Protein AF-A0A521KU74-F1 (afdb_monomer_lite)

Secondary structure (DSSP, 8-state):
---PPPSEEEETTEEEESS----EE-SSS-SS-HHHHHHHHHHTT-SEEEEEHHHHHHS-HHHHHHHHHHHHHHHHTTPEEEEE-SHHHHHHTT-TT--HHHHHHHHHHS--SEEE----SS--SSHHHHHHHHHHHHHHHHTTSTTPEEEPP----GGG-

Radius of gyration: 16.25 Å; chains: 1; bounding box: 40×48×36 Å

Structure (mmCIF, N/CA/C/O backbone):
data_AF-A0A521KU74-F1
#
_entry.id   AF-A0A521KU74-F1
#
loop_
_atom_site.group_PDB
_atom_site.id
_atom_site.type_symbol
_atom_site.label_atom_id
_atom_site.label_alt_id
_atom_site.label_comp_id
_atom_site.label_asym_id
_atom_site.label_entity_id
_atom_site.label_seq_id
_atom_site.pdbx_PDB_ins_code
_atom_site.Cartn_x
_atom_site.Cartn_y
_atom_site.Cartn_z
_atom_site.occupancy
_atom_site.B_iso_or_equiv
_atom_site.auth_seq_id
_atom_site.auth_comp_id
_atom_site.auth_asym_id
_atom_site.auth_atom_id
_atom_site.pdbx_PDB_model_num
ATOM 1 N N . MET A 1 1 ? 13.118 -32.111 4.813 1.00 50.56 1 MET A N 1
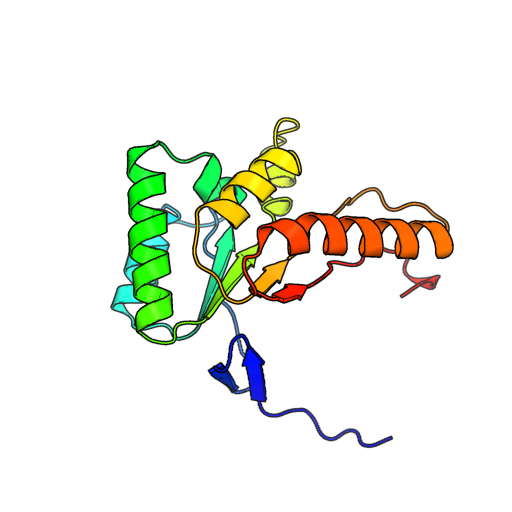ATOM 2 C CA . MET A 1 1 ? 12.696 -30.706 4.970 1.00 50.56 1 MET A CA 1
ATOM 3 C C . MET A 1 1 ? 11.408 -30.736 5.757 1.00 50.56 1 MET A C 1
ATOM 5 O O . MET A 1 1 ? 10.541 -31.522 5.399 1.00 50.56 1 MET A O 1
ATOM 9 N N . ASP A 1 2 ? 11.332 -29.991 6.853 1.00 59.28 2 ASP A N 1
ATOM 10 C CA . ASP A 1 2 ? 10.093 -29.869 7.615 1.00 59.28 2 ASP A CA 1
ATOM 11 C C . ASP A 1 2 ? 9.056 -29.154 6.737 1.00 59.28 2 ASP A C 1
ATOM 13 O O . ASP A 1 2 ? 9.281 -28.033 6.284 1.00 59.28 2 ASP A O 1
ATOM 17 N N . THR A 1 3 ? 7.973 -29.854 6.409 1.00 71.62 3 THR A N 1
ATOM 18 C CA . THR A 1 3 ? 6.856 -29.338 5.608 1.00 71.62 3 THR A CA 1
ATOM 19 C C . THR A 1 3 ? 5.737 -28.796 6.496 1.00 71.62 3 THR A C 1
ATOM 21 O O . THR A 1 3 ? 4.620 -28.592 6.015 1.00 71.62 3 THR A O 1
ATOM 24 N N . SER A 1 4 ? 5.987 -28.611 7.798 1.00 81.06 4 SER A N 1
ATOM 25 C CA . SER A 1 4 ? 5.010 -28.028 8.708 1.00 81.06 4 SER A CA 1
ATOM 26 C C . SER A 1 4 ? 4.681 -26.598 8.269 1.00 81.06 4 SER A C 1
ATOM 28 O O . SER A 1 4 ? 5.533 -25.723 8.110 1.00 81.06 4 SER A O 1
ATOM 30 N N . ARG A 1 5 ? 3.400 -26.366 7.974 1.00 81.81 5 ARG A N 1
ATOM 31 C CA . ARG A 1 5 ? 2.921 -25.060 7.526 1.00 81.81 5 ARG A CA 1
ATOM 32 C C . ARG A 1 5 ? 2.898 -24.114 8.720 1.00 81.81 5 ARG A C 1
ATOM 34 O O . ARG A 1 5 ? 2.285 -24.428 9.739 1.00 81.81 5 ARG A O 1
ATOM 41 N N . ALA A 1 6 ? 3.493 -22.933 8.567 1.00 84.81 6 ALA A N 1
ATOM 42 C CA . ALA A 1 6 ? 3.344 -21.869 9.550 1.00 84.81 6 ALA A CA 1
ATOM 43 C C . ALA A 1 6 ? 1.853 -21.572 9.782 1.00 84.81 6 ALA A C 1
ATOM 45 O O . ALA A 1 6 ? 1.092 -21.362 8.835 1.00 84.81 6 ALA A O 1
ATOM 46 N N . ILE A 1 7 ? 1.447 -21.560 11.049 1.00 92.31 7 ILE A N 1
ATOM 47 C CA . ILE A 1 7 ? 0.061 -21.294 11.460 1.00 92.31 7 ILE A CA 1
ATOM 48 C C . ILE A 1 7 ? -0.191 -19.812 11.750 1.00 92.31 7 ILE A C 1
ATOM 50 O O . ILE A 1 7 ? -1.339 -19.397 11.855 1.00 92.31 7 ILE A O 1
ATOM 54 N N . ASN A 1 8 ? 0.874 -19.012 11.859 1.00 92.88 8 ASN A N 1
ATOM 55 C CA . ASN A 1 8 ? 0.810 -17.583 12.133 1.00 92.88 8 ASN A CA 1
ATOM 56 C C . ASN A 1 8 ? 1.831 -16.819 11.286 1.00 92.88 8 ASN A C 1
ATOM 58 O O . ASN A 1 8 ? 2.937 -17.301 11.042 1.00 92.88 8 ASN A O 1
ATOM 62 N N . LEU A 1 9 ? 1.459 -15.604 10.895 1.00 90.31 9 LEU A N 1
ATOM 63 C CA . LEU A 1 9 ? 2.313 -14.602 10.274 1.00 90.31 9 LEU A CA 1
ATOM 64 C C . LEU A 1 9 ? 2.490 -13.434 11.250 1.00 90.31 9 LEU A C 1
ATOM 66 O O . LEU A 1 9 ? 1.504 -12.847 11.689 1.00 90.31 9 LEU A O 1
ATOM 70 N N . PHE A 1 10 ? 3.733 -13.088 11.581 1.00 91.44 10 PHE A N 1
ATOM 71 C CA . PHE A 1 10 ? 4.041 -11.984 12.492 1.00 91.44 10 PHE A CA 1
ATOM 72 C C . PHE A 1 10 ? 4.406 -10.722 11.705 1.00 91.44 10 PHE A C 1
ATOM 74 O O . PHE A 1 10 ? 5.383 -10.723 10.960 1.00 91.44 10 PHE A O 1
ATOM 81 N N . ILE A 1 11 ? 3.641 -9.641 11.879 1.00 90.62 11 ILE A N 1
ATOM 82 C CA . ILE A 1 11 ? 3.857 -8.356 11.196 1.00 90.62 11 ILE A CA 1
ATOM 83 C C . ILE A 1 11 ? 3.774 -7.227 12.220 1.00 90.62 11 ILE A C 1
ATOM 85 O O . ILE A 1 11 ? 2.746 -7.055 12.868 1.00 90.62 11 ILE A O 1
ATOM 89 N N . GLY A 1 12 ? 4.847 -6.448 12.381 1.00 82.44 12 GLY A N 1
ATOM 90 C CA . GLY A 1 12 ? 4.852 -5.299 13.299 1.00 82.44 12 GLY A CA 1
ATOM 91 C C . GLY A 1 12 ? 4.494 -5.658 14.750 1.00 82.44 12 GLY A C 1
ATOM 92 O O . GLY A 1 12 ? 3.840 -4.872 15.426 1.00 82.44 12 GLY A O 1
ATOM 93 N N . GLY A 1 13 ? 4.859 -6.863 15.205 1.00 85.38 13 GLY A N 1
ATOM 94 C CA . GLY A 1 13 ? 4.511 -7.382 16.536 1.00 85.38 13 GLY A CA 1
ATOM 95 C C . GLY A 1 13 ? 3.104 -7.985 16.656 1.00 85.38 13 GLY A C 1
ATOM 96 O O . GLY A 1 13 ? 2.736 -8.444 17.733 1.00 85.38 13 GLY A O 1
ATOM 97 N N . ILE A 1 14 ? 2.326 -8.022 15.571 1.00 89.75 14 ILE A N 1
ATOM 98 C CA . ILE A 1 14 ? 0.964 -8.567 15.538 1.00 89.75 14 ILE A CA 1
ATOM 99 C C . ILE A 1 14 ? 0.988 -9.957 14.898 1.00 89.75 14 ILE A C 1
ATOM 101 O O . ILE A 1 14 ? 1.567 -10.141 13.828 1.00 89.75 14 ILE A O 1
ATOM 105 N N . SER A 1 15 ? 0.346 -10.931 15.546 1.00 92.75 15 SER A N 1
ATOM 106 C CA . SER A 1 15 ? 0.191 -12.294 15.026 1.00 92.75 15 SER A CA 1
ATOM 107 C C . SER A 1 15 ? -1.107 -12.422 14.233 1.00 92.75 15 SER A C 1
ATOM 109 O O . SER A 1 15 ? -2.190 -12.215 14.780 1.00 92.75 15 SER A O 1
ATOM 111 N N . ILE A 1 16 ? -1.006 -12.804 12.962 1.00 91.88 16 ILE A N 1
ATOM 112 C CA . ILE A 1 16 ? -2.142 -13.072 12.076 1.00 91.88 16 ILE A CA 1
ATOM 113 C C . ILE A 1 16 ? -2.244 -14.587 11.832 1.00 91.88 16 ILE A C 1
ATOM 115 O O . ILE A 1 16 ? -1.291 -15.163 11.304 1.00 91.88 16 ILE A O 1
ATOM 119 N N . PRO A 1 17 ? -3.376 -15.242 12.153 1.00 92.62 17 PRO A N 1
ATOM 120 C CA . PRO A 1 17 ? -3.584 -16.656 11.843 1.00 92.62 17 PRO A CA 1
ATOM 121 C C . PRO A 1 17 ? -3.556 -16.924 10.335 1.00 92.62 17 PRO A C 1
ATOM 123 O O . PRO A 1 17 ? -4.154 -16.177 9.560 1.00 92.62 17 PRO A O 1
ATOM 126 N N . LEU A 1 18 ? -2.896 -18.003 9.915 1.00 93.19 18 LEU A N 1
ATOM 127 C CA . LEU A 1 18 ? -2.841 -18.441 8.521 1.00 93.19 18 LEU A CA 1
ATOM 128 C C . LEU A 1 18 ? -3.817 -19.607 8.258 1.00 93.19 18 LEU A C 1
ATOM 130 O O . LEU A 1 18 ? -3.932 -20.502 9.094 1.00 93.19 18 LEU A O 1
ATOM 134 N N . PRO A 1 19 ? -4.470 -19.663 7.078 1.00 92.62 19 PRO A N 1
AT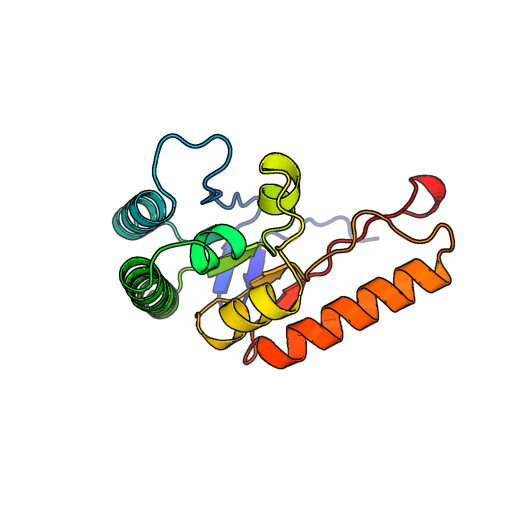OM 135 C CA . PRO A 1 19 ? -4.421 -18.669 6.006 1.00 92.62 19 PRO A CA 1
ATOM 136 C C . PRO A 1 19 ? -5.166 -17.381 6.382 1.00 92.62 19 PRO A C 1
ATOM 138 O O . PRO A 1 19 ? -6.224 -17.425 7.002 1.00 92.62 19 PRO A O 1
ATOM 141 N N . CYS A 1 20 ? -4.640 -16.242 5.942 1.00 92.12 20 CYS A N 1
ATOM 142 C CA . CYS A 1 20 ? -5.301 -14.948 6.070 1.00 92.12 20 CYS A CA 1
ATOM 143 C C . CYS A 1 20 ? -5.566 -14.340 4.695 1.00 92.12 20 CYS A C 1
ATOM 145 O O . CYS A 1 20 ? -4.812 -14.565 3.746 1.00 92.12 20 CYS A O 1
ATOM 147 N N . PHE A 1 21 ? -6.614 -13.528 4.605 1.00 93.50 21 PHE A N 1
ATOM 148 C CA . PHE A 1 21 ? -6.944 -12.758 3.415 1.00 93.50 21 PHE A CA 1
ATOM 149 C C . PHE A 1 21 ? -6.984 -11.282 3.782 1.00 93.50 21 PHE A C 1
ATOM 151 O O . PHE A 1 21 ? -7.726 -10.895 4.678 1.00 93.50 21 PHE A O 1
ATOM 158 N N . PHE A 1 22 ? -6.221 -10.460 3.067 1.00 95.88 22 PHE A N 1
ATOM 159 C CA . PHE A 1 22 ? -6.257 -9.011 3.215 1.00 95.88 22 PHE A CA 1
ATOM 160 C C . PHE A 1 22 ? -7.336 -8.447 2.285 1.00 95.88 22 PHE A C 1
ATOM 162 O O . PHE A 1 22 ? -7.133 -8.470 1.069 1.00 95.88 22 PHE A O 1
ATOM 169 N N . PRO A 1 23 ? -8.464 -7.915 2.803 1.00 96.38 23 PRO A N 1
ATOM 170 C CA . PRO A 1 23 ? -9.408 -7.194 1.962 1.00 96.38 23 PRO A CA 1
ATOM 171 C C . PRO A 1 23 ? -8.690 -6.027 1.287 1.00 96.38 23 PRO A C 1
ATOM 173 O O . PRO A 1 23 ? -8.014 -5.244 1.957 1.00 96.38 23 PRO A O 1
ATOM 176 N N . SER A 1 24 ? -8.802 -5.954 -0.038 1.00 96.38 24 SER A N 1
ATOM 177 C CA . SER A 1 24 ? -8.115 -4.951 -0.847 1.00 96.38 24 SER A CA 1
ATOM 178 C C . SER A 1 24 ? -8.962 -3.687 -0.961 1.00 96.38 24 SER A C 1
ATOM 180 O O . SER A 1 24 ? -10.072 -3.709 -1.495 1.00 96.38 24 SER A O 1
ATOM 182 N N . ILE A 1 25 ? -8.428 -2.580 -0.456 1.00 97.81 25 ILE A N 1
ATOM 183 C CA . ILE A 1 25 ? -8.961 -1.233 -0.621 1.00 97.81 25 ILE A CA 1
ATOM 184 C C . ILE A 1 25 ? -8.254 -0.599 -1.824 1.00 97.81 25 ILE A C 1
ATOM 186 O O . ILE A 1 25 ? -7.113 -0.141 -1.722 1.00 97.81 25 ILE A O 1
ATOM 190 N N . SER A 1 26 ? -8.958 -0.562 -2.952 1.00 96.75 26 SER A N 1
ATOM 191 C CA . SER A 1 26 ? -8.498 0.005 -4.223 1.00 96.75 26 SER A CA 1
ATOM 192 C C . SER A 1 26 ? -9.649 0.733 -4.916 1.00 96.75 26 SER A C 1
ATOM 194 O O . SER A 1 26 ? -10.811 0.413 -4.674 1.00 96.75 26 SER A O 1
ATOM 196 N N . SER A 1 27 ? -9.354 1.702 -5.781 1.00 95.81 27 SER A N 1
ATOM 197 C CA . SER A 1 27 ? -10.314 2.338 -6.691 1.00 95.81 27 SER A CA 1
ATOM 198 C C . SER A 1 27 ? -10.515 1.562 -7.997 1.00 95.81 27 SER A C 1
ATOM 200 O O . SER A 1 27 ? -11.283 1.988 -8.862 1.00 95.81 27 SER A O 1
ATOM 202 N N . VAL A 1 28 ? -9.810 0.445 -8.187 1.00 93.69 28 VAL A N 1
ATOM 203 C CA . VAL A 1 28 ? -9.961 -0.443 -9.341 1.00 93.69 28 VAL A CA 1
ATOM 204 C C . VAL A 1 28 ? -10.875 -1.603 -8.959 1.00 93.69 28 VAL A C 1
ATOM 206 O O . VAL A 1 28 ? -10.576 -2.364 -8.047 1.00 93.69 28 VAL A O 1
ATOM 209 N N . LYS A 1 29 ? -11.965 -1.784 -9.718 1.00 86.12 29 LYS A N 1
ATOM 210 C CA . LYS A 1 29 ? -12.909 -2.916 -9.584 1.00 86.12 29 LYS A CA 1
ATOM 211 C C . LYS A 1 29 ? -13.588 -3.025 -8.205 1.00 86.12 29 LYS A C 1
ATOM 213 O O . LYS A 1 29 ? -13.907 -4.127 -7.765 1.00 86.12 29 LYS A O 1
ATOM 218 N N . THR A 1 30 ? -13.847 -1.901 -7.540 1.00 85.75 30 THR A N 1
ATOM 219 C CA . THR A 1 30 ? -14.590 -1.835 -6.270 1.00 85.75 30 THR A CA 1
ATOM 220 C C . THR A 1 30 ? -15.799 -0.901 -6.383 1.00 85.75 30 THR A C 1
ATOM 222 O O . THR A 1 30 ? -15.829 -0.002 -7.222 1.00 85.75 30 THR A O 1
ATOM 225 N N . ASN A 1 31 ? -16.809 -1.121 -5.535 1.00 90.31 31 ASN A N 1
ATOM 226 C CA . ASN A 1 31 ? -18.058 -0.341 -5.527 1.00 90.31 31 ASN A CA 1
ATOM 227 C C . ASN A 1 31 ? -18.062 0.807 -4.502 1.00 90.31 31 ASN A C 1
ATOM 229 O O . ASN A 1 31 ? -19.012 1.582 -4.457 1.00 90.31 31 ASN A O 1
ATOM 233 N N . LEU A 1 32 ? -17.036 0.892 -3.652 1.00 94.19 32 LEU A N 1
ATOM 234 C CA . LEU A 1 32 ? -16.882 1.934 -2.636 1.00 94.19 32 LEU A CA 1
ATOM 235 C C . LEU A 1 32 ? -15.643 2.756 -2.955 1.00 94.19 32 LEU A C 1
ATOM 237 O O . LEU A 1 32 ? -14.641 2.205 -3.412 1.00 94.19 32 LEU A O 1
ATOM 241 N N . SER A 1 33 ? -15.666 4.054 -2.642 1.00 96.50 33 SER A N 1
ATOM 242 C CA . SER A 1 33 ? -14.417 4.809 -2.675 1.00 96.50 33 SER A CA 1
ATOM 243 C C . SER A 1 33 ? -13.423 4.222 -1.657 1.00 96.50 33 SER A C 1
ATOM 245 O O . SER A 1 33 ? -13.837 3.733 -0.597 1.00 96.50 33 SER A O 1
ATOM 247 N N . PRO A 1 34 ? -12.104 4.301 -1.911 1.00 97.94 34 PRO A N 1
ATOM 248 C CA . PRO A 1 34 ? -11.098 3.778 -0.987 1.00 97.94 34 PRO A CA 1
ATOM 249 C C . PRO A 1 34 ? -11.252 4.298 0.454 1.00 97.94 34 PRO A C 1
ATOM 251 O O . PRO A 1 34 ? -11.075 3.555 1.420 1.00 97.94 34 PRO A O 1
ATOM 254 N N . LEU A 1 35 ? -11.653 5.563 0.619 1.00 98.25 35 LEU A N 1
ATOM 255 C CA . LEU A 1 35 ? -11.854 6.162 1.938 1.00 98.25 35 LEU A CA 1
ATOM 256 C C . LEU A 1 35 ? -13.095 5.613 2.655 1.00 98.25 35 LEU A C 1
ATOM 258 O O . LEU A 1 35 ? -13.063 5.395 3.868 1.00 98.25 35 LEU A O 1
ATOM 262 N N . GLU A 1 36 ? -14.193 5.395 1.932 1.00 98.12 36 GLU A N 1
ATOM 263 C CA . GLU A 1 36 ? -15.402 4.779 2.489 1.00 98.12 36 GLU A CA 1
ATOM 264 C C . GLU A 1 36 ? -15.157 3.322 2.858 1.00 98.12 36 GLU A C 1
ATOM 266 O O . GLU A 1 36 ? -15.562 2.889 3.938 1.00 98.12 36 GLU A O 1
ATOM 271 N N . TYR A 1 37 ? -14.428 2.588 2.018 1.00 98.12 37 TYR A N 1
ATOM 272 C CA . TYR A 1 37 ? -14.111 1.199 2.301 1.00 98.12 37 TYR A CA 1
ATOM 273 C C . TYR A 1 37 ? -13.201 1.069 3.532 1.00 98.12 37 TYR A C 1
ATOM 275 O O . TYR A 1 37 ? -13.476 0.263 4.421 1.00 98.12 37 TYR A O 1
ATOM 283 N N . LEU A 1 38 ? -12.191 1.936 3.671 1.00 98.38 38 LEU A N 1
ATOM 284 C CA . LEU A 1 38 ? -11.374 1.994 4.885 1.00 98.38 38 LEU A CA 1
ATOM 285 C C . LEU A 1 38 ? -12.230 2.232 6.139 1.00 98.38 38 LEU A C 1
ATOM 287 O O . LEU A 1 38 ? -12.061 1.551 7.149 1.00 98.38 38 LEU A O 1
ATOM 291 N N . ARG A 1 39 ? -13.179 3.175 6.086 1.00 98.25 39 ARG A N 1
ATOM 292 C CA . ARG A 1 39 ? -14.094 3.435 7.212 1.00 98.25 39 ARG A CA 1
ATOM 293 C C . ARG A 1 39 ? -14.942 2.216 7.551 1.00 98.25 39 ARG A C 1
ATOM 295 O O . ARG A 1 39 ? -15.099 1.918 8.733 1.00 98.25 39 ARG A O 1
ATOM 302 N N . LEU A 1 40 ? -15.458 1.523 6.537 1.00 97.88 40 LEU A N 1
ATOM 303 C CA . LEU A 1 40 ? -16.246 0.309 6.713 1.00 97.88 40 LEU A CA 1
ATOM 304 C C . LEU A 1 40 ? -15.427 -0.787 7.405 1.00 97.88 40 LEU A C 1
ATOM 306 O O . LEU A 1 40 ? -15.872 -1.317 8.419 1.00 97.88 40 LEU A O 1
ATOM 310 N N . LEU A 1 41 ? -14.215 -1.084 6.924 1.00 97.50 41 LEU A N 1
ATOM 311 C CA . LEU A 1 41 ? -13.366 -2.115 7.533 1.00 97.50 41 LEU A CA 1
ATOM 312 C C . LEU A 1 41 ? -12.998 -1.784 8.984 1.00 97.50 41 LEU A C 1
ATOM 314 O O . LEU A 1 41 ? -13.025 -2.667 9.841 1.00 97.50 41 LEU A O 1
ATOM 318 N N . LEU A 1 42 ? -12.722 -0.513 9.288 1.00 97.38 42 LEU A N 1
ATOM 319 C CA . LEU A 1 42 ? -12.457 -0.082 10.662 1.00 97.38 42 LEU A CA 1
ATOM 320 C C . LEU A 1 42 ? -13.695 -0.180 11.560 1.00 97.38 42 LEU A C 1
ATOM 322 O O . LEU A 1 42 ? -13.566 -0.542 12.729 1.00 97.38 42 LEU A O 1
ATOM 326 N N . ALA A 1 43 ? -14.890 0.114 11.040 1.00 97.50 43 ALA A N 1
ATOM 327 C CA . ALA A 1 43 ? -16.141 -0.062 11.778 1.00 97.50 43 ALA A CA 1
ATOM 328 C C . ALA A 1 43 ? -16.423 -1.544 12.074 1.00 97.50 43 ALA A C 1
ATOM 330 O O . ALA A 1 43 ? -16.856 -1.879 13.176 1.00 97.50 43 ALA A O 1
ATOM 331 N N . LEU A 1 44 ? -16.098 -2.427 11.126 1.00 96.75 44 LEU A N 1
ATOM 332 C CA . LEU A 1 44 ? -16.176 -3.883 11.278 1.00 96.75 44 LEU A CA 1
ATOM 333 C C . LEU A 1 44 ? -15.051 -4.470 12.144 1.00 96.75 44 LEU A C 1
ATOM 335 O O . LEU A 1 44 ? -15.057 -5.670 12.403 1.00 96.75 44 LEU A O 1
ATOM 339 N N . LYS A 1 45 ? -14.099 -3.645 12.606 1.00 95.75 45 LYS A N 1
ATOM 340 C CA . LYS A 1 45 ? -12.913 -4.071 13.369 1.00 95.75 45 LYS A CA 1
ATOM 341 C C . LYS A 1 45 ? -12.108 -5.154 12.643 1.00 95.75 45 LYS A C 1
ATOM 343 O O . LYS A 1 45 ? -11.586 -6.073 13.272 1.00 95.75 45 LYS A O 1
ATOM 348 N N . GLN A 1 46 ? -12.018 -5.048 11.318 1.00 95.81 46 GLN A N 1
ATOM 349 C CA . GLN A 1 46 ? -11.228 -5.970 10.514 1.00 95.81 46 GLN A CA 1
ATOM 350 C C . GLN A 1 46 ? -9.754 -5.913 10.967 1.00 95.81 46 GLN A C 1
ATOM 352 O O . GLN A 1 46 ? -9.178 -4.825 10.972 1.00 95.81 46 GLN A O 1
ATOM 357 N N . PRO A 1 47 ? -9.122 -7.048 11.323 1.00 94.38 47 PRO A N 1
ATOM 358 C CA . PRO A 1 47 ? -7.794 -7.049 11.944 1.00 94.38 47 PRO A CA 1
ATOM 359 C C . PRO A 1 47 ? -6.654 -6.734 10.973 1.00 94.38 47 PRO A C 1
ATOM 361 O O . PRO A 1 47 ? -5.551 -6.410 11.407 1.00 94.38 47 PRO A O 1
ATOM 364 N N . HIS A 1 48 ? -6.887 -6.848 9.667 1.00 96.44 48 HIS A N 1
ATOM 365 C CA . HIS A 1 48 ? -5.891 -6.550 8.646 1.00 96.44 48 HIS A CA 1
ATOM 366 C C . HIS A 1 48 ? -6.536 -6.235 7.298 1.00 96.44 48 HIS A C 1
ATOM 368 O O . HIS A 1 48 ? -7.575 -6.803 6.952 1.00 96.44 48 HIS A O 1
ATOM 374 N N . PHE A 1 49 ? -5.909 -5.350 6.527 1.00 97.69 49 PHE A N 1
ATOM 375 C CA . PHE A 1 49 ? -6.334 -5.002 5.172 1.00 97.69 49 PHE A CA 1
ATOM 376 C C . PHE A 1 49 ? -5.163 -4.508 4.327 1.00 97.69 49 PHE A C 1
ATOM 378 O O . PHE A 1 49 ? -4.132 -4.085 4.854 1.00 97.69 49 PHE A O 1
ATOM 385 N N . LEU A 1 50 ? -5.340 -4.579 3.010 1.00 97.88 50 LEU A N 1
ATOM 386 C CA . LEU A 1 50 ? -4.426 -4.011 2.030 1.00 97.88 50 LEU A CA 1
ATOM 387 C C . LEU A 1 50 ? -5.028 -2.714 1.494 1.00 97.88 50 LEU A C 1
ATOM 389 O O . LEU A 1 50 ? -6.227 -2.662 1.237 1.00 97.88 50 LEU A O 1
ATOM 393 N N . ILE A 1 51 ? -4.225 -1.668 1.329 1.00 98.50 51 ILE A N 1
ATOM 394 C CA . ILE A 1 51 ? -4.673 -0.393 0.760 1.00 98.50 51 ILE A CA 1
ATOM 395 C C . ILE A 1 51 ? -3.682 0.139 -0.274 1.00 98.50 51 ILE A C 1
ATOM 397 O O . ILE A 1 51 ? -2.475 0.086 -0.054 1.00 98.50 51 ILE A O 1
ATOM 401 N N . SER A 1 52 ? -4.188 0.670 -1.389 1.00 98.31 52 SER A N 1
ATOM 402 C CA . SER A 1 52 ? -3.358 1.254 -2.447 1.00 98.31 52 SER A CA 1
ATOM 403 C C . SER A 1 52 ? -2.757 2.605 -2.044 1.00 98.31 52 SER A C 1
ATOM 405 O O . SER A 1 52 ? -3.475 3.562 -1.736 1.00 98.31 52 SER A O 1
ATOM 407 N N . ALA A 1 53 ? -1.427 2.725 -2.118 1.00 98.38 53 ALA A N 1
ATOM 408 C CA . ALA A 1 53 ? -0.744 4.007 -1.965 1.00 98.38 53 ALA A CA 1
ATOM 409 C C . ALA A 1 53 ? -1.091 5.003 -3.083 1.00 98.38 53 ALA A C 1
ATOM 411 O O . ALA A 1 53 ? -1.147 6.209 -2.829 1.00 98.38 53 ALA A O 1
ATOM 412 N N . TYR A 1 54 ? -1.353 4.513 -4.299 1.00 98.50 54 TYR A N 1
ATOM 413 C CA . TYR A 1 54 ? -1.768 5.349 -5.427 1.00 98.50 54 TYR A CA 1
ATOM 414 C C . TYR A 1 54 ? -3.067 6.084 -5.100 1.00 98.50 54 TYR A C 1
ATOM 416 O O . TYR A 1 54 ? -3.155 7.301 -5.265 1.00 98.50 54 TYR A O 1
ATOM 424 N N . ASP A 1 55 ? -4.060 5.361 -4.579 1.00 98.38 55 ASP A N 1
ATOM 425 C CA . ASP A 1 55 ? -5.367 5.938 -4.265 1.00 98.38 55 ASP A CA 1
ATOM 426 C C . ASP A 1 55 ? -5.304 6.951 -3.123 1.00 98.38 55 ASP A C 1
ATOM 428 O O . ASP A 1 55 ? -5.981 7.980 -3.173 1.00 98.38 55 ASP A O 1
ATOM 432 N N . ILE A 1 56 ? -4.453 6.703 -2.122 1.00 98.50 56 ILE A N 1
ATOM 433 C CA . ILE A 1 56 ? -4.181 7.685 -1.069 1.00 98.50 56 ILE A CA 1
ATOM 434 C C . ILE A 1 56 ? -3.608 8.956 -1.702 1.00 98.50 56 ILE A C 1
ATOM 436 O O . ILE A 1 56 ? -4.167 10.036 -1.510 1.00 98.50 56 ILE A O 1
ATOM 440 N N . TYR A 1 57 ? -2.536 8.838 -2.490 1.00 98.44 57 TYR A N 1
ATOM 441 C CA . TYR A 1 57 ? -1.841 9.987 -3.072 1.00 98.44 57 TYR A CA 1
ATOM 442 C C . TYR A 1 57 ? -2.715 10.802 -4.032 1.00 98.44 57 TYR A C 1
ATOM 444 O O . TYR A 1 57 ? -2.674 12.030 -4.020 1.00 98.44 57 TYR A O 1
ATOM 452 N N . LYS A 1 58 ? -3.508 10.132 -4.872 1.00 97.88 58 LYS A N 1
ATOM 453 C CA . LYS A 1 58 ? -4.361 10.787 -5.874 1.00 97.88 58 LYS A CA 1
ATOM 454 C C . LYS A 1 58 ? -5.657 11.354 -5.292 1.00 97.88 58 LYS A C 1
ATOM 456 O O . LYS A 1 58 ? -6.368 12.063 -6.000 1.00 97.88 58 LYS A O 1
ATOM 461 N N . SER A 1 59 ? -5.974 11.062 -4.030 1.00 97.50 59 SER A N 1
ATOM 462 C CA . SER A 1 59 ? -7.105 11.690 -3.344 1.00 97.50 59 SER A CA 1
ATOM 463 C C . SER A 1 59 ? -6.837 13.168 -3.038 1.00 97.50 59 SER A C 1
ATOM 465 O O . SER A 1 59 ? -5.688 13.610 -2.958 1.00 97.50 59 SER A O 1
ATOM 467 N N . ASP A 1 60 ? -7.902 13.951 -2.861 1.00 97.56 60 ASP A N 1
ATOM 468 C CA . ASP A 1 60 ? -7.781 15.359 -2.488 1.00 97.56 60 ASP A CA 1
ATOM 469 C C . ASP A 1 60 ? -7.126 15.530 -1.104 1.00 97.56 60 ASP A C 1
ATOM 471 O O . ASP A 1 60 ? -7.134 14.629 -0.261 1.00 97.56 60 ASP A O 1
ATOM 475 N N . ILE A 1 61 ? -6.595 16.724 -0.829 1.00 96.56 61 ILE A N 1
ATOM 476 C CA . ILE A 1 61 ? -5.841 17.003 0.402 1.00 96.56 61 ILE A CA 1
ATOM 477 C C . ILE A 1 61 ? -6.633 16.721 1.691 1.00 96.56 61 ILE A C 1
ATOM 479 O O . ILE A 1 61 ? -6.051 16.335 2.708 1.00 96.56 61 ILE A O 1
ATOM 483 N N . ASN A 1 62 ? -7.960 16.890 1.679 1.00 97.75 62 ASN A N 1
ATOM 484 C CA . ASN A 1 62 ? -8.785 16.600 2.849 1.00 97.75 62 ASN A CA 1
ATOM 485 C C . ASN A 1 62 ? -8.964 15.090 3.022 1.00 97.75 62 ASN A C 1
ATOM 487 O O . ASN A 1 62 ? -8.958 14.600 4.154 1.00 97.75 62 ASN A O 1
ATOM 491 N N . SER A 1 63 ? -9.096 14.348 1.925 1.00 97.75 63 SER A N 1
ATOM 492 C CA . SER A 1 63 ? -9.125 12.884 1.935 1.00 97.75 63 SER A CA 1
ATOM 493 C C . SER A 1 63 ? -7.796 12.283 2.393 1.00 97.75 63 SER A C 1
ATOM 495 O O . SER A 1 63 ? -7.814 11.415 3.264 1.00 97.75 63 SER A O 1
ATOM 497 N N . GLN A 1 64 ? -6.651 12.813 1.953 1.00 98.06 64 GLN A N 1
ATOM 498 C CA . GLN A 1 64 ? -5.326 12.397 2.441 1.00 98.06 64 GLN A CA 1
ATOM 499 C C . GLN A 1 64 ? -5.191 12.554 3.962 1.00 98.06 64 GLN A C 1
ATOM 501 O O . GLN A 1 64 ? -4.776 11.631 4.663 1.00 98.06 64 GLN A O 1
ATOM 506 N N . LYS A 1 65 ? -5.635 13.692 4.515 1.00 98.19 65 LYS A N 1
ATOM 507 C CA . LYS A 1 65 ? -5.663 13.903 5.975 1.00 98.19 65 LYS A CA 1
ATOM 508 C C . LYS A 1 65 ? -6.545 12.873 6.687 1.00 98.19 65 LYS A C 1
ATOM 510 O O . LYS A 1 65 ? -6.177 12.379 7.754 1.00 98.19 65 LYS A O 1
ATOM 515 N N . LYS A 1 66 ? -7.696 12.526 6.102 1.00 98.50 66 LYS A N 1
ATOM 516 C CA . LYS A 1 66 ? -8.597 11.500 6.649 1.00 98.50 66 LYS A CA 1
ATOM 517 C C . LYS A 1 66 ? -7.967 10.106 6.588 1.00 98.50 66 LYS A C 1
ATOM 519 O O . LYS A 1 66 ? -8.073 9.387 7.577 1.00 98.50 66 LYS A O 1
ATOM 524 N N . PHE A 1 67 ? -7.284 9.744 5.499 1.00 98.56 67 PHE A N 1
ATOM 525 C CA . PHE A 1 67 ? -6.509 8.501 5.421 1.00 98.56 67 PHE A CA 1
ATOM 526 C C . PHE A 1 67 ? -5.464 8.439 6.529 1.00 98.56 67 PHE A C 1
ATOM 528 O O . PHE A 1 67 ? -5.469 7.490 7.304 1.00 98.56 67 PHE A O 1
ATOM 535 N N . SER A 1 68 ? -4.638 9.476 6.675 1.00 98.00 68 SER A N 1
ATOM 536 C CA . SER A 1 68 ? -3.617 9.537 7.726 1.00 98.00 68 SER A CA 1
ATOM 537 C C . SER A 1 68 ? -4.212 9.331 9.127 1.00 98.00 68 SER A C 1
ATOM 539 O O . SER A 1 68 ? -3.739 8.484 9.888 1.00 98.00 68 SER A O 1
ATOM 541 N N . ALA A 1 69 ? -5.317 10.014 9.448 1.00 98.38 69 ALA A N 1
ATOM 542 C CA . ALA A 1 69 ? -6.000 9.854 10.731 1.00 98.38 69 ALA A CA 1
ATOM 543 C C . ALA A 1 69 ? -6.563 8.434 10.943 1.00 98.38 69 ALA A C 1
ATOM 545 O O . ALA A 1 69 ? -6.420 7.865 12.028 1.00 98.38 69 ALA A O 1
ATOM 546 N N . LEU A 1 70 ? -7.191 7.849 9.919 1.00 98.56 70 LEU A N 1
ATOM 547 C CA . LEU A 1 70 ? -7.794 6.517 9.996 1.00 98.56 70 LEU A CA 1
ATOM 548 C C . LEU A 1 70 ? -6.743 5.405 10.065 1.00 98.56 70 LEU A C 1
ATOM 550 O O . LEU A 1 70 ? -6.899 4.492 10.869 1.00 98.56 70 LEU A O 1
ATOM 554 N N . LEU A 1 71 ? -5.656 5.498 9.297 1.00 98.19 71 LEU A N 1
ATOM 555 C CA . LEU A 1 71 ? -4.552 4.536 9.343 1.00 98.19 71 LEU A CA 1
ATOM 556 C C . LEU A 1 71 ? -3.802 4.604 10.679 1.00 98.19 71 LEU A C 1
ATOM 558 O O . LEU A 1 71 ? -3.479 3.571 11.264 1.00 98.19 71 LEU A O 1
ATOM 562 N N . LYS A 1 72 ? -3.617 5.808 11.239 1.00 97.44 72 LYS A N 1
ATOM 563 C CA . LYS A 1 72 ? -3.089 5.965 12.601 1.00 97.44 72 LYS A CA 1
ATOM 564 C C . LYS A 1 72 ? -4.008 5.311 13.638 1.00 97.44 72 LYS A C 1
ATOM 566 O O . LYS A 1 72 ? -3.528 4.607 14.525 1.00 97.44 72 LYS A O 1
ATOM 571 N N . LYS A 1 73 ? -5.327 5.504 13.513 1.00 97.56 73 LYS A N 1
ATOM 572 C CA . LYS A 1 73 ? -6.320 4.849 14.379 1.00 97.56 73 LYS A CA 1
ATOM 573 C C . LYS A 1 73 ? -6.261 3.325 14.245 1.00 97.56 73 LYS A C 1
ATOM 575 O O . LYS A 1 73 ? -6.241 2.653 15.271 1.00 97.56 73 LYS A O 1
ATOM 580 N N . ALA A 1 74 ? -6.180 2.797 13.023 1.00 96.62 74 ALA A N 1
ATOM 581 C CA . ALA A 1 74 ? -6.040 1.366 12.748 1.00 96.62 74 ALA A CA 1
ATOM 582 C C . ALA A 1 74 ? -4.831 0.783 13.496 1.00 96.62 74 ALA A C 1
ATOM 584 O O . ALA A 1 74 ? -4.961 -0.166 14.269 1.00 96.62 74 ALA A O 1
ATOM 585 N N . SER A 1 75 ? -3.676 1.440 13.364 1.00 93.25 75 SER A N 1
ATOM 586 C CA . SER A 1 75 ? -2.452 1.035 14.050 1.00 93.25 75 SER A CA 1
ATOM 587 C C . SER A 1 75 ? -2.580 1.067 15.577 1.00 93.25 75 SER A C 1
ATOM 589 O O . SER A 1 75 ? -2.037 0.187 16.234 1.00 93.25 75 SER A O 1
ATOM 591 N N . SER A 1 76 ? -3.296 2.040 16.160 1.00 94.44 76 SER A N 1
ATOM 592 C CA . SER A 1 76 ? -3.473 2.126 17.624 1.00 94.44 76 SER A CA 1
ATOM 593 C C . SER A 1 76 ? -4.346 1.020 18.223 1.00 94.44 76 SER A C 1
ATOM 595 O O . SER A 1 76 ? -4.317 0.810 19.432 1.00 94.44 76 SER A O 1
ATOM 597 N N . VAL A 1 77 ? -5.119 0.317 17.391 1.00 94.12 77 VAL A N 1
ATOM 598 C CA . VAL A 1 77 ? -5.962 -0.816 17.802 1.00 94.12 77 VAL A CA 1
ATOM 599 C C . VAL A 1 77 ? -5.447 -2.140 17.231 1.00 94.12 77 VAL A C 1
ATOM 601 O O . VAL A 1 77 ? -6.218 -3.077 17.049 1.00 94.12 77 VAL A O 1
ATOM 604 N N . ASN A 1 78 ? -4.142 -2.214 16.946 1.00 94.12 78 ASN A N 1
ATOM 605 C CA . ASN A 1 78 ? -3.450 -3.403 16.441 1.00 94.12 78 ASN A CA 1
ATOM 606 C C . ASN A 1 78 ? -4.030 -3.966 15.130 1.00 94.12 78 ASN A C 1
ATOM 608 O O . ASN A 1 78 ? -3.978 -5.170 14.890 1.00 94.12 78 ASN A O 1
ATOM 612 N N . THR A 1 79 ? -4.585 -3.107 14.271 1.00 96.00 79 THR A N 1
ATOM 613 C CA . THR A 1 79 ? -4.933 -3.493 12.899 1.00 96.00 79 THR A CA 1
ATOM 614 C C . THR A 1 79 ? -3.693 -3.425 12.017 1.00 96.00 79 THR A C 1
ATOM 616 O O . T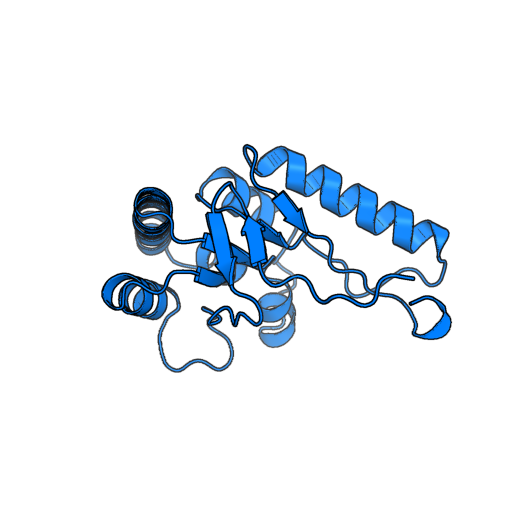HR A 1 79 ? -3.019 -2.395 11.989 1.00 96.00 79 THR A O 1
ATOM 619 N N . VAL A 1 80 ? -3.409 -4.496 11.275 1.00 97.06 80 VAL A N 1
ATOM 620 C CA . VAL A 1 80 ? -2.283 -4.542 10.336 1.00 97.06 80 VAL A CA 1
ATOM 621 C C . VAL A 1 80 ? -2.673 -3.896 9.016 1.00 97.06 80 VAL A C 1
ATOM 623 O O . VAL A 1 80 ? -3.560 -4.368 8.303 1.00 97.06 80 VAL A O 1
ATOM 626 N N . VAL A 1 81 ? -1.958 -2.835 8.665 1.00 97.75 81 VAL A N 1
ATOM 627 C CA . VAL A 1 81 ? -2.073 -2.179 7.366 1.00 97.75 81 VAL A CA 1
ATOM 628 C C . VAL A 1 81 ? -0.954 -2.679 6.461 1.00 97.75 81 VAL A C 1
ATOM 630 O O . VAL A 1 81 ? 0.228 -2.449 6.745 1.00 97.75 81 VAL A O 1
ATOM 633 N N . LEU A 1 82 ? -1.347 -3.335 5.369 1.00 97.75 82 LEU A N 1
ATOM 634 C CA . LEU A 1 82 ? -0.492 -3.624 4.225 1.00 97.75 82 LEU A CA 1
ATOM 635 C C . LEU A 1 82 ? -0.675 -2.521 3.176 1.00 97.75 82 LEU A C 1
ATOM 637 O O . LEU A 1 82 ? -1.752 -2.363 2.610 1.00 97.75 82 LEU A O 1
ATOM 641 N N . LEU A 1 83 ? 0.366 -1.741 2.920 1.00 98.19 83 LEU A N 1
ATOM 642 C CA . LEU A 1 83 ? 0.357 -0.712 1.890 1.00 98.19 83 LEU A CA 1
ATOM 643 C C . LEU A 1 83 ? 0.832 -1.301 0.555 1.00 98.19 83 LEU A C 1
ATOM 645 O O . LEU A 1 83 ? 1.983 -1.709 0.420 1.00 98.19 83 LEU A O 1
ATOM 649 N N . ASP A 1 84 ? -0.046 -1.337 -0.437 1.00 97.31 84 ASP A N 1
ATOM 650 C CA . ASP A 1 84 ? 0.325 -1.695 -1.803 1.00 97.31 84 ASP A CA 1
ATOM 651 C C . ASP A 1 84 ? 1.009 -0.506 -2.497 1.00 97.31 84 ASP A C 1
ATOM 653 O O . ASP A 1 84 ? 0.641 0.651 -2.268 1.00 97.31 84 ASP A O 1
ATOM 657 N N . SER A 1 85 ? 2.000 -0.778 -3.348 1.00 97.00 85 SER A N 1
ATOM 658 C CA . SER A 1 85 ? 2.832 0.234 -4.014 1.00 97.00 85 SER A CA 1
ATOM 659 C C . SER A 1 85 ? 2.035 1.135 -4.959 1.00 97.00 85 SER A C 1
ATOM 661 O O . SER A 1 85 ? 2.475 2.232 -5.311 1.00 97.00 85 SER A O 1
ATOM 663 N N . GLY A 1 86 ? 0.848 0.683 -5.370 1.00 96.81 86 GLY A N 1
ATOM 664 C CA . GLY A 1 86 ? -0.035 1.400 -6.280 1.00 96.81 86 GLY A CA 1
ATOM 665 C C . GLY A 1 86 ? 0.256 1.146 -7.763 1.00 96.81 86 GLY A C 1
ATOM 666 O O . GLY A 1 86 ? -0.333 1.784 -8.639 1.00 96.81 86 GLY A O 1
ATOM 667 N N . ASN A 1 87 ? 1.177 0.227 -8.077 1.00 95.50 87 ASN A N 1
ATOM 668 C CA . ASN A 1 87 ? 1.516 -0.102 -9.462 1.00 95.50 87 ASN A CA 1
ATOM 669 C C . ASN A 1 87 ? 0.384 -0.825 -10.208 1.00 95.50 87 ASN A C 1
ATOM 671 O O . ASN A 1 87 ? 0.277 -0.712 -11.433 1.00 95.50 87 ASN A O 1
ATOM 675 N N . TYR A 1 88 ? -0.511 -1.503 -9.487 1.00 93.81 88 TYR A N 1
ATOM 676 C CA . TYR A 1 88 ? -1.726 -2.065 -10.070 1.00 93.81 88 TYR A CA 1
ATOM 677 C C . TYR A 1 88 ? -2.664 -0.964 -10.593 1.00 93.81 88 TYR A C 1
ATOM 679 O O . TYR A 1 88 ? -3.105 -1.031 -11.743 1.00 93.81 88 TYR A O 1
ATOM 687 N N . GLU A 1 89 ? -2.917 0.091 -9.808 1.00 96.56 89 GLU A N 1
ATOM 688 C CA . GLU A 1 89 ? -3.715 1.242 -10.251 1.00 96.56 89 GLU A CA 1
ATOM 689 C C . GLU A 1 89 ? -3.045 1.984 -11.405 1.00 96.56 89 GLU A C 1
ATOM 691 O O . GLU A 1 89 ? -3.723 2.308 -12.381 1.00 96.56 89 GLU A O 1
ATOM 696 N N . LYS A 1 90 ? -1.721 2.195 -11.333 1.00 95.50 90 LYS A N 1
ATOM 697 C CA . LYS A 1 90 ? -0.921 2.764 -12.429 1.00 95.50 90 LYS A CA 1
ATOM 698 C C . LYS A 1 90 ? -1.188 2.044 -13.749 1.00 95.50 90 LYS A C 1
ATOM 700 O O . LYS A 1 90 ? -1.424 2.697 -14.765 1.00 95.50 90 LYS A O 1
ATOM 705 N N . TYR A 1 91 ? -1.159 0.711 -13.731 1.00 93.88 91 TYR A N 1
ATOM 706 C CA . TYR A 1 91 ? -1.400 -0.111 -14.914 1.00 93.88 91 TYR A CA 1
ATOM 707 C C . TYR A 1 91 ? -2.841 0.027 -15.421 1.00 93.88 91 TYR A C 1
ATOM 709 O O . TYR A 1 91 ? -3.052 0.356 -16.585 1.00 93.88 91 TYR A O 1
ATOM 717 N N . TRP A 1 92 ? -3.840 -0.181 -14.557 1.00 95.31 92 TRP A N 1
ATOM 718 C CA . TRP A 1 92 ? -5.251 -0.174 -14.971 1.00 95.31 92 TRP A CA 1
ATOM 719 C C . TRP A 1 92 ? -5.776 1.200 -15.378 1.00 95.31 92 TRP A C 1
ATOM 721 O O . TRP A 1 92 ? -6.689 1.281 -16.196 1.00 95.31 92 TRP A O 1
ATOM 731 N N . LYS A 1 93 ? -5.222 2.274 -14.812 1.00 95.12 93 LYS A N 1
ATOM 732 C CA . LYS A 1 93 ? -5.593 3.656 -15.143 1.00 95.12 93 LYS A CA 1
ATOM 733 C C . LYS A 1 93 ? -4.682 4.281 -16.200 1.00 95.12 93 LYS A C 1
ATOM 735 O O . LYS A 1 93 ? -4.895 5.439 -16.540 1.00 95.12 93 LYS A O 1
ATOM 740 N N . ALA A 1 94 ? -3.695 3.532 -16.703 1.00 94.81 94 ALA A N 1
ATOM 741 C CA . ALA A 1 94 ? -2.700 3.999 -17.663 1.00 94.81 94 ALA A CA 1
ATOM 742 C C . ALA A 1 94 ? -2.058 5.342 -17.252 1.00 94.81 94 ALA A C 1
ATOM 744 O O . ALA A 1 94 ? -1.963 6.262 -18.061 1.00 94.81 94 ALA A O 1
ATOM 745 N N . ASP A 1 95 ? -1.639 5.463 -15.985 1.00 95.38 95 ASP A N 1
ATOM 746 C CA . ASP A 1 95 ? -1.073 6.704 -15.437 1.00 95.38 95 ASP A CA 1
ATOM 747 C C . ASP A 1 95 ? 0.469 6.670 -15.395 1.00 95.38 95 ASP A C 1
ATOM 749 O O . ASP A 1 95 ? 1.058 6.234 -14.399 1.00 95.38 95 ASP A O 1
ATOM 753 N N . PRO A 1 96 ? 1.177 7.170 -16.426 1.00 93.06 96 PRO A N 1
ATOM 754 C CA . PRO A 1 96 ? 2.638 7.204 -16.416 1.00 93.06 96 PRO A CA 1
ATOM 755 C C . PRO A 1 96 ? 3.201 8.156 -15.350 1.00 93.06 96 PRO A C 1
ATOM 757 O O . PRO A 1 96 ? 4.387 8.074 -15.031 1.00 93.06 96 PRO A O 1
ATOM 760 N N . SER A 1 97 ? 2.376 9.038 -14.771 1.00 96.06 97 SER A N 1
ATOM 761 C CA . SER A 1 97 ? 2.797 9.983 -13.741 1.00 96.06 97 SER A CA 1
ATOM 762 C C . SER A 1 97 ? 3.012 9.318 -12.377 1.00 96.06 97 SER A C 1
ATOM 764 O O . SER A 1 97 ? 3.527 9.977 -11.473 1.00 96.06 97 SER A O 1
ATOM 766 N N . TRP A 1 98 ? 2.612 8.059 -12.162 1.00 97.25 98 TRP A N 1
ATOM 767 C CA . TRP A 1 98 ? 2.892 7.360 -10.904 1.00 97.25 98 TRP A CA 1
ATOM 768 C C . TRP A 1 98 ? 4.358 6.911 -10.846 1.00 97.25 98 TRP A C 1
ATOM 770 O O . TRP A 1 98 ? 4.821 6.109 -11.666 1.00 97.25 98 TRP A O 1
ATOM 780 N N . THR A 1 99 ? 5.094 7.449 -9.869 1.00 96.44 99 THR A N 1
ATOM 781 C CA . THR A 1 99 ? 6.551 7.303 -9.741 1.00 96.44 99 THR A CA 1
ATOM 782 C C . THR A 1 99 ? 6.938 6.866 -8.327 1.00 96.44 99 THR A C 1
ATOM 784 O O . THR A 1 99 ? 6.171 7.106 -7.386 1.00 96.44 99 THR A O 1
ATOM 787 N N . PRO A 1 100 ? 8.159 6.329 -8.136 1.00 96.31 100 PRO A N 1
ATOM 788 C CA . PRO A 1 100 ? 8.674 6.007 -6.808 1.00 96.31 100 PRO A CA 1
ATOM 789 C C . PRO A 1 100 ? 8.669 7.194 -5.833 1.00 96.31 100 PRO A C 1
ATOM 791 O O . PRO A 1 100 ? 8.471 7.007 -4.638 1.00 96.31 100 PRO A O 1
ATOM 794 N N . ASN A 1 101 ? 8.827 8.433 -6.319 1.00 97.44 101 ASN A N 1
ATOM 795 C CA . ASN A 1 101 ? 8.796 9.628 -5.467 1.00 97.44 101 ASN A CA 1
ATOM 796 C C . ASN A 1 101 ? 7.402 9.892 -4.884 1.00 97.44 101 ASN A C 1
ATOM 798 O O . ASN A 1 101 ? 7.278 10.307 -3.729 1.00 97.44 101 ASN A O 1
ATOM 802 N N . HIS A 1 102 ? 6.350 9.626 -5.661 1.00 98.19 102 HIS A N 1
ATOM 803 C CA . HIS A 1 102 ? 4.979 9.727 -5.172 1.00 98.19 102 HIS A CA 1
ATOM 804 C C . HIS A 1 102 ? 4.702 8.654 -4.119 1.00 98.19 102 HIS A C 1
ATOM 806 O O . HIS A 1 102 ? 4.205 8.976 -3.040 1.00 98.19 102 HIS A O 1
ATOM 812 N N . PHE A 1 103 ? 5.132 7.415 -4.358 1.00 98.12 103 PHE A N 1
ATOM 813 C CA . PHE A 1 103 ? 5.037 6.353 -3.358 1.00 98.12 103 PHE A CA 1
ATOM 814 C C . PHE A 1 103 ? 5.812 6.682 -2.073 1.00 98.12 103 PHE A C 1
ATOM 816 O O . PHE A 1 103 ? 5.257 6.607 -0.977 1.00 98.12 103 PHE A O 1
ATOM 823 N N . ALA A 1 104 ? 7.047 7.175 -2.196 1.00 97.81 104 ALA A N 1
ATOM 824 C CA . ALA A 1 104 ? 7.848 7.632 -1.063 1.00 97.81 104 ALA A CA 1
ATOM 825 C C . ALA A 1 104 ? 7.141 8.721 -0.239 1.00 97.81 104 ALA A C 1
ATOM 827 O O . ALA A 1 104 ? 7.267 8.751 0.985 1.00 97.81 104 ALA A O 1
ATOM 828 N N . SER A 1 105 ? 6.370 9.610 -0.876 1.00 97.69 105 SER A N 1
ATOM 829 C CA . SER A 1 105 ? 5.579 10.614 -0.154 1.00 97.69 105 SER A CA 1
ATOM 830 C C . SER A 1 105 ? 4.495 9.985 0.729 1.00 97.69 105 SER A C 1
ATOM 832 O O . SER A 1 105 ? 4.278 10.455 1.849 1.00 97.69 105 SER A O 1
ATOM 834 N N . VAL A 1 106 ? 3.878 8.884 0.286 1.00 98.25 106 VAL A N 1
ATOM 835 C CA . VAL A 1 106 ? 2.888 8.126 1.065 1.00 98.25 106 VAL A CA 1
ATOM 836 C C . VAL A 1 106 ? 3.568 7.399 2.221 1.00 98.25 106 VAL A C 1
ATOM 838 O O . VAL A 1 106 ? 3.130 7.568 3.361 1.00 98.25 106 VAL A O 1
ATOM 841 N N . LEU A 1 107 ? 4.686 6.704 1.962 1.00 98.12 107 LEU A N 1
ATOM 842 C CA . LEU A 1 107 ? 5.489 6.030 2.995 1.00 98.12 107 LEU A CA 1
ATOM 843 C C . LEU A 1 107 ? 5.883 6.994 4.129 1.00 98.12 107 LEU A C 1
ATOM 845 O O . LEU A 1 107 ? 5.761 6.676 5.310 1.00 98.12 107 LEU A O 1
ATOM 849 N N . LYS A 1 108 ? 6.283 8.223 3.782 1.00 96.94 108 LYS A N 1
ATOM 850 C CA . LYS A 1 108 ? 6.659 9.263 4.755 1.00 96.94 108 LYS A CA 1
ATOM 851 C C . LYS A 1 108 ? 5.499 9.764 5.611 1.00 96.94 108 LYS A C 1
ATOM 853 O O . LYS A 1 108 ? 5.736 10.231 6.727 1.00 96.94 108 LYS A O 1
ATOM 858 N N . SER A 1 109 ? 4.279 9.775 5.087 1.00 95.81 109 SER A N 1
ATOM 859 C CA . SER A 1 109 ? 3.161 10.536 5.666 1.00 95.81 109 SER A CA 1
ATOM 860 C C . SER A 1 109 ? 2.092 9.671 6.336 1.00 95.81 109 SER A C 1
ATOM 862 O O . SER A 1 109 ? 1.264 10.202 7.080 1.00 95.81 109 SER A O 1
ATOM 864 N N . HIS A 1 110 ? 2.126 8.354 6.129 1.00 96.94 110 HIS A N 1
ATOM 865 C CA . HIS A 1 110 ? 1.099 7.433 6.608 1.00 96.94 110 HIS A CA 1
ATOM 866 C C . HIS A 1 110 ? 1.683 6.324 7.486 1.00 96.94 110 HIS A C 1
ATOM 868 O O . HIS A 1 110 ? 2.851 5.964 7.379 1.00 96.94 110 HIS A O 1
ATOM 874 N N . THR A 1 111 ? 0.853 5.801 8.388 1.00 96.25 111 THR A N 1
ATOM 875 C CA . THR A 1 111 ? 1.208 4.687 9.272 1.00 96.25 111 THR A CA 1
ATOM 876 C C . THR A 1 111 ? 0.797 3.368 8.633 1.00 96.25 111 THR A C 1
ATOM 878 O O . THR A 1 111 ? -0.338 3.231 8.181 1.00 96.25 111 THR A O 1
ATOM 881 N N . PHE A 1 112 ? 1.711 2.404 8.625 1.00 97.19 112 PHE A N 1
ATOM 882 C CA . PHE A 1 112 ? 1.495 1.042 8.150 1.00 97.19 112 PHE A CA 1
ATOM 883 C C . PHE A 1 112 ? 2.508 0.102 8.809 1.00 97.19 112 PHE A C 1
ATOM 885 O O . PHE A 1 112 ? 3.464 0.563 9.435 1.00 97.19 112 PHE A O 1
ATOM 892 N N . GLN A 1 113 ? 2.289 -1.207 8.698 1.00 97.19 113 GLN A N 1
ATOM 893 C CA . GLN A 1 113 ? 3.178 -2.219 9.283 1.00 97.19 113 GLN A CA 1
ATOM 894 C C . GLN A 1 113 ? 3.973 -2.961 8.210 1.00 97.19 113 GLN A C 1
ATOM 896 O O . GLN A 1 113 ? 5.124 -3.332 8.436 1.00 97.19 113 GLN A O 1
ATOM 901 N N . LEU A 1 114 ? 3.361 -3.151 7.043 1.00 96.62 114 LEU A N 1
ATOM 902 C CA . LEU A 1 114 ? 3.957 -3.807 5.890 1.00 96.62 114 LEU A CA 1
ATOM 903 C C . LEU A 1 114 ? 3.658 -2.972 4.648 1.00 96.62 114 LEU A C 1
ATOM 905 O O . LEU A 1 114 ? 2.569 -2.416 4.533 1.00 96.62 114 LEU A O 1
ATOM 909 N N . ALA A 1 115 ? 4.598 -2.888 3.718 1.00 97.62 115 ALA A N 1
ATOM 910 C CA . ALA A 1 115 ? 4.337 -2.355 2.390 1.00 97.62 115 ALA A CA 1
ATOM 911 C C . ALA A 1 115 ? 4.999 -3.220 1.323 1.00 97.62 115 ALA A C 1
ATOM 913 O O . ALA A 1 115 ? 6.060 -3.794 1.571 1.00 97.62 115 ALA A O 1
ATOM 914 N N . PHE A 1 116 ? 4.405 -3.284 0.135 1.00 97.62 116 PHE A N 1
ATOM 915 C CA . PHE A 1 116 ? 5.121 -3.780 -1.033 1.00 97.62 116 PHE A CA 1
ATOM 916 C C . PHE A 1 116 ? 6.077 -2.709 -1.555 1.00 97.62 116 PHE A C 1
ATOM 918 O O . PHE A 1 116 ? 5.735 -1.527 -1.592 1.00 97.62 116 PHE A O 1
ATOM 925 N N . SER A 1 117 ? 7.281 -3.118 -1.953 1.00 96.94 117 SER A N 1
ATOM 926 C CA . SER A 1 117 ? 8.204 -2.226 -2.655 1.00 96.94 117 SER A CA 1
ATOM 927 C C . SER A 1 117 ? 7.596 -1.792 -3.988 1.00 96.94 117 SER A C 1
ATOM 929 O O . SER A 1 117 ? 6.868 -2.551 -4.630 1.00 96.94 117 SER A O 1
ATOM 931 N N . PHE A 1 118 ? 7.901 -0.569 -4.410 1.00 95.94 118 PHE A N 1
ATOM 932 C CA . PHE A 1 118 ? 7.563 -0.091 -5.739 1.00 95.94 118 PHE A CA 1
ATOM 933 C C . PHE A 1 118 ? 8.379 -0.863 -6.771 1.00 95.94 118 PHE A C 1
ATOM 935 O O . PHE A 1 118 ? 9.580 -0.632 -6.949 1.00 95.94 118 PHE A O 1
ATOM 942 N N . ASP A 1 119 ? 7.681 -1.783 -7.424 1.00 87.56 119 ASP A N 1
ATOM 943 C CA . ASP A 1 119 ? 8.186 -2.731 -8.398 1.00 87.56 119 ASP A CA 1
ATOM 944 C C . ASP A 1 119 ? 8.301 -2.139 -9.809 1.00 87.56 119 ASP A C 1
ATOM 946 O O . ASP A 1 119 ? 7.613 -1.189 -10.192 1.00 87.56 119 ASP A O 1
ATOM 950 N N . GLU A 1 120 ? 9.190 -2.733 -10.599 1.00 77.00 120 GLU A N 1
ATOM 951 C CA . GLU A 1 120 ? 9.319 -2.484 -12.030 1.00 77.00 120 GLU A CA 1
ATOM 952 C C . GLU A 1 120 ? 8.819 -3.724 -12.775 1.00 77.00 120 GLU A C 1
ATOM 954 O O . GLU A 1 120 ? 9.447 -4.783 -12.755 1.00 77.00 120 GLU A O 1
ATOM 959 N N . LYS A 1 121 ? 7.654 -3.600 -13.423 1.00 71.19 121 LYS A N 1
ATOM 960 C CA . LYS A 1 121 ? 7.038 -4.705 -14.174 1.00 71.19 121 LYS A CA 1
ATOM 961 C C . LYS A 1 121 ? 7.921 -5.169 -15.339 1.00 71.19 121 LYS A C 1
ATOM 963 O O . LYS A 1 121 ? 7.978 -6.363 -15.627 1.00 71.19 121 LYS A O 1
ATOM 968 N N . ASP A 1 122 ? 8.634 -4.238 -15.971 1.00 71.06 122 ASP A N 1
ATOM 969 C CA . ASP A 1 122 ? 9.590 -4.529 -17.039 1.00 71.06 122 ASP A CA 1
ATOM 970 C C . ASP A 1 122 ? 10.912 -4.999 -16.430 1.00 71.06 122 ASP A C 1
ATOM 972 O O . ASP A 1 122 ? 11.877 -4.249 -16.288 1.00 71.06 122 ASP A O 1
ATOM 976 N N . SER A 1 123 ? 10.935 -6.261 -16.010 1.00 65.62 123 SER A N 1
ATOM 977 C CA . SER A 1 123 ? 12.120 -6.826 -15.379 1.00 65.62 123 SER A CA 1
ATOM 978 C C . SER A 1 123 ? 13.237 -7.091 -16.386 1.00 65.62 123 SER A C 1
ATOM 980 O O . SER A 1 123 ? 12.983 -7.624 -17.472 1.00 65.62 123 SER A O 1
ATOM 982 N N . PRO A 1 124 ? 14.496 -6.784 -16.028 1.00 72.50 124 PRO A N 1
ATOM 983 C CA . PRO A 1 124 ? 15.650 -7.197 -16.811 1.00 72.50 124 PRO A CA 1
ATOM 984 C C . PRO A 1 124 ? 15.630 -8.706 -17.084 1.00 72.50 124 PRO A C 1
ATOM 986 O O . PRO A 1 124 ? 15.249 -9.496 -16.228 1.00 72.50 124 PRO A O 1
ATOM 989 N N . SER A 1 125 ? 16.116 -9.135 -18.248 1.00 74.75 125 SER A N 1
ATOM 990 C CA . SER A 1 125 ? 16.158 -10.563 -18.599 1.00 74.75 125 SER A CA 1
ATOM 991 C C . SER A 1 125 ? 17.220 -11.365 -17.835 1.00 74.75 125 SER A C 1
ATOM 993 O O . SER A 1 125 ? 17.183 -12.595 -17.846 1.00 74.75 125 SER A O 1
ATOM 995 N N . SER A 1 126 ? 18.176 -10.703 -17.169 1.00 86.75 126 SER A N 1
ATOM 996 C CA . SER A 1 126 ? 19.246 -11.376 -16.430 1.00 86.75 126 SER A CA 1
ATOM 997 C C . SER A 1 126 ? 18.961 -11.450 -14.930 1.00 86.75 126 SER A C 1
ATOM 999 O O . SER A 1 126 ? 18.666 -10.444 -14.284 1.00 86.75 126 SER A O 1
ATOM 1001 N N . LYS A 1 127 ? 19.161 -12.640 -14.347 1.00 88.81 127 LYS A N 1
ATOM 1002 C CA . LYS A 1 127 ? 18.995 -12.899 -12.906 1.00 88.81 127 LYS A CA 1
ATOM 1003 C C . LYS A 1 127 ? 19.727 -11.883 -12.025 1.00 88.81 127 LYS A C 1
ATOM 1005 O O . LYS A 1 127 ? 19.152 -11.378 -11.070 1.00 88.81 127 LYS A O 1
ATOM 1010 N N . SER A 1 128 ? 20.977 -11.557 -12.358 1.00 90.12 128 SER A N 1
ATOM 1011 C CA . SER A 1 128 ? 21.776 -10.586 -11.599 1.00 90.12 128 SER A CA 1
ATOM 1012 C C . SER A 1 128 ? 21.143 -9.197 -11.570 1.00 90.12 128 SER A C 1
ATOM 1014 O O . SER A 1 128 ? 21.107 -8.568 -10.521 1.00 90.12 128 SER A O 1
ATOM 1016 N N . ARG A 1 129 ? 20.591 -8.733 -12.697 1.00 88.62 129 ARG A N 1
ATOM 1017 C CA . ARG A 1 129 ? 19.935 -7.424 -12.77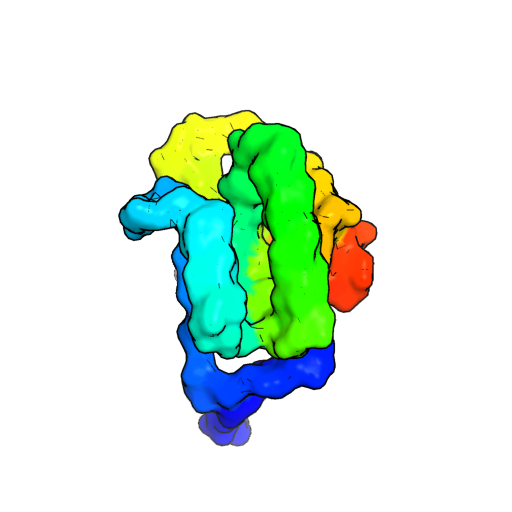0 1.00 88.62 129 ARG A CA 1
ATOM 1018 C C . ARG A 1 129 ? 18.582 -7.422 -12.066 1.00 88.62 129 ARG A C 1
ATOM 1020 O O . ARG A 1 129 ? 18.242 -6.406 -11.474 1.00 88.62 129 ARG A O 1
ATOM 1027 N N . ILE A 1 130 ? 17.845 -8.536 -12.095 1.00 90.00 130 ILE A N 1
ATOM 1028 C CA . ILE A 1 130 ? 16.611 -8.694 -11.309 1.00 90.00 130 ILE A CA 1
ATOM 1029 C C . ILE A 1 130 ? 16.931 -8.556 -9.819 1.00 90.00 130 ILE A C 1
ATOM 1031 O O . ILE A 1 130 ? 16.318 -7.733 -9.148 1.00 90.00 130 ILE A O 1
ATOM 1035 N N . ILE A 1 131 ? 17.930 -9.297 -9.322 1.00 91.62 131 ILE A N 1
ATOM 1036 C CA . ILE A 1 131 ? 18.357 -9.228 -7.916 1.00 91.62 131 ILE A CA 1
ATOM 1037 C C . ILE A 1 131 ? 18.739 -7.792 -7.549 1.00 91.62 131 ILE A C 1
ATOM 1039 O O . ILE A 1 131 ? 18.160 -7.235 -6.622 1.00 91.62 131 ILE A O 1
ATOM 1043 N N . SER A 1 132 ? 19.635 -7.160 -8.316 1.00 91.81 132 SER A N 1
ATOM 1044 C CA . SER A 1 132 ? 20.071 -5.791 -8.025 1.00 91.81 132 SER A CA 1
ATOM 1045 C C . SER A 1 132 ? 18.931 -4.768 -8.084 1.00 91.81 132 SER A C 1
ATOM 1047 O O . SER A 1 132 ? 18.923 -3.835 -7.286 1.00 91.81 132 SER A O 1
ATOM 1049 N N . SER A 1 133 ? 17.965 -4.926 -8.997 1.00 91.25 133 SER A N 1
ATOM 1050 C CA . SER A 1 133 ? 16.796 -4.037 -9.083 1.00 91.25 133 SER A CA 1
ATOM 1051 C C . SER A 1 133 ? 15.872 -4.204 -7.873 1.00 91.25 133 SER A C 1
ATOM 1053 O O . SER A 1 133 ? 15.499 -3.214 -7.243 1.00 91.25 133 SER A O 1
ATOM 1055 N N . VAL A 1 134 ? 15.577 -5.448 -7.478 1.00 93.25 134 VAL A N 1
ATOM 1056 C CA . VAL A 1 134 ? 14.765 -5.748 -6.289 1.00 93.25 134 VAL A CA 1
ATOM 1057 C C . VAL A 1 134 ? 15.432 -5.212 -5.022 1.00 93.25 134 VAL A C 1
ATOM 1059 O O . VAL A 1 134 ? 14.782 -4.531 -4.232 1.00 93.25 134 VAL A O 1
ATOM 1062 N N . GLU A 1 135 ? 16.730 -5.466 -4.839 1.00 94.88 135 GLU A N 1
ATOM 1063 C CA . GLU A 1 135 ? 17.496 -4.954 -3.697 1.00 94.88 135 GLU A CA 1
ATOM 1064 C C . GLU A 1 135 ? 17.478 -3.423 -3.654 1.00 94.88 135 GLU A C 1
ATOM 1066 O O . GLU A 1 135 ? 17.170 -2.836 -2.614 1.00 94.88 135 GLU A O 1
ATOM 1071 N N . ALA A 1 136 ? 17.744 -2.763 -4.785 1.00 93.94 136 ALA A N 1
ATOM 1072 C CA . ALA A 1 136 ? 17.727 -1.307 -4.871 1.00 93.94 136 ALA A CA 1
ATOM 1073 C C . ALA A 1 136 ? 16.336 -0.724 -4.571 1.00 93.94 136 ALA A C 1
ATOM 1075 O O . ALA A 1 136 ? 16.234 0.268 -3.847 1.00 93.94 136 ALA A O 1
ATOM 1076 N N . GLY A 1 137 ? 15.269 -1.345 -5.083 1.00 94.44 137 GLY A N 1
ATOM 1077 C CA . GLY A 1 137 ? 13.886 -0.948 -4.819 1.00 94.44 137 GLY A CA 1
ATOM 1078 C C . GLY A 1 137 ? 13.523 -1.061 -3.340 1.00 94.44 137 GLY A C 1
ATOM 1079 O O . GLY A 1 137 ? 13.049 -0.091 -2.743 1.00 94.44 137 GLY A O 1
ATOM 1080 N N . VAL A 1 138 ? 13.837 -2.203 -2.719 1.00 96.38 138 VAL A N 1
ATOM 1081 C CA . VAL A 1 138 ? 13.587 -2.433 -1.290 1.00 96.38 138 VAL A CA 1
ATOM 1082 C C . VAL A 1 138 ? 14.364 -1.439 -0.436 1.00 96.38 138 VAL A C 1
ATOM 1084 O O . VAL A 1 138 ? 13.771 -0.805 0.431 1.00 96.38 138 VAL A O 1
ATOM 1087 N N . LEU A 1 139 ? 15.664 -1.248 -0.685 1.00 96.06 139 LEU A N 1
ATOM 1088 C CA . LEU A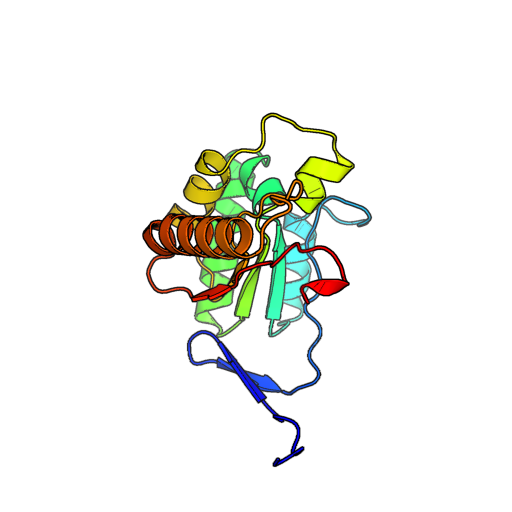 1 139 ? 16.491 -0.316 0.090 1.00 96.06 139 LEU A CA 1
ATOM 1089 C C . LEU A 1 139 ? 16.004 1.133 -0.041 1.00 96.06 139 LEU A C 1
ATOM 1091 O O . LEU A 1 139 ? 15.937 1.855 0.958 1.00 96.06 139 LEU A O 1
ATOM 1095 N N . ARG A 1 140 ? 15.615 1.550 -1.253 1.00 96.25 140 ARG A N 1
ATOM 1096 C CA . ARG A 1 140 ? 15.028 2.873 -1.511 1.00 96.25 140 ARG A CA 1
ATOM 1097 C C . ARG A 1 140 ? 13.753 3.085 -0.698 1.00 96.25 140 ARG A C 1
ATOM 1099 O O . ARG A 1 140 ? 13.584 4.146 -0.102 1.00 96.25 140 ARG A O 1
ATOM 1106 N N . ASP A 1 141 ? 12.855 2.106 -0.677 1.00 97.38 141 ASP A N 1
ATOM 1107 C CA . ASP A 1 141 ? 11.552 2.251 -0.024 1.00 97.38 141 ASP A CA 1
ATOM 1108 C C . ASP A 1 141 ? 11.665 2.089 1.502 1.00 97.38 141 ASP A C 1
ATOM 1110 O O . ASP A 1 141 ? 11.017 2.815 2.261 1.00 97.38 141 ASP A O 1
ATOM 1114 N N . GLN A 1 142 ? 12.567 1.219 1.969 1.00 96.06 142 GLN A N 1
ATOM 1115 C CA . GLN A 1 142 ? 12.873 1.010 3.388 1.00 96.06 142 GLN A CA 1
ATOM 1116 C C . GLN A 1 142 ? 13.401 2.287 4.049 1.00 96.06 142 GLN A C 1
ATOM 1118 O O . GLN A 1 142 ? 13.095 2.548 5.213 1.00 96.06 142 GLN A O 1
ATOM 1123 N N . HIS A 1 143 ? 14.134 3.124 3.306 1.00 95.38 143 HIS A N 1
ATOM 1124 C CA . HIS A 1 143 ? 14.594 4.428 3.790 1.00 95.38 143 HIS A CA 1
ATOM 1125 C C . HIS A 1 143 ? 13.438 5.322 4.278 1.00 95.38 143 HIS A C 1
ATOM 1127 O O . HIS A 1 143 ? 13.606 6.122 5.198 1.00 95.38 143 HIS A O 1
ATOM 1133 N N . TRP A 1 144 ? 12.241 5.167 3.704 1.00 95.62 144 TRP A N 1
ATOM 1134 C CA . TRP A 1 144 ? 11.073 5.990 4.016 1.00 95.62 144 TRP A CA 1
ATOM 1135 C C . TRP A 1 144 ? 10.052 5.318 4.938 1.00 95.62 144 TRP A C 1
ATOM 1137 O O . TRP A 1 144 ? 9.108 5.982 5.364 1.00 95.62 144 TRP A O 1
ATOM 1147 N N . SER A 1 145 ? 10.225 4.035 5.270 1.00 90.62 145 SER A N 1
ATOM 1148 C CA . SER A 1 145 ? 9.181 3.216 5.899 1.00 90.62 145 SER A CA 1
ATOM 1149 C C . SER A 1 145 ? 9.055 3.363 7.422 1.00 90.62 145 SER A C 1
ATOM 1151 O O . SER A 1 145 ? 8.186 2.744 8.029 1.00 90.62 145 SER A O 1
ATOM 1153 N N . LYS A 1 146 ? 9.904 4.179 8.065 1.00 88.00 146 LYS A N 1
ATOM 1154 C CA . LYS A 1 146 ? 9.873 4.471 9.518 1.00 88.00 146 LYS A CA 1
ATOM 1155 C C . LYS A 1 146 ? 9.808 3.220 10.416 1.00 88.00 146 LYS A C 1
ATOM 1157 O O . LYS A 1 146 ? 9.148 3.231 11.451 1.00 88.00 146 LYS A O 1
ATOM 1162 N N . GLY A 1 147 ? 10.498 2.151 10.021 1.00 86.81 147 GLY A N 1
ATOM 1163 C CA . GLY A 1 147 ? 10.550 0.890 10.770 1.00 86.81 147 GLY A CA 1
ATOM 1164 C C . GLY A 1 147 ? 9.491 -0.140 10.368 1.00 86.81 147 GLY A C 1
ATOM 1165 O O . GLY A 1 147 ? 9.535 -1.261 10.865 1.00 86.81 147 GLY A O 1
ATOM 1166 N N . ALA A 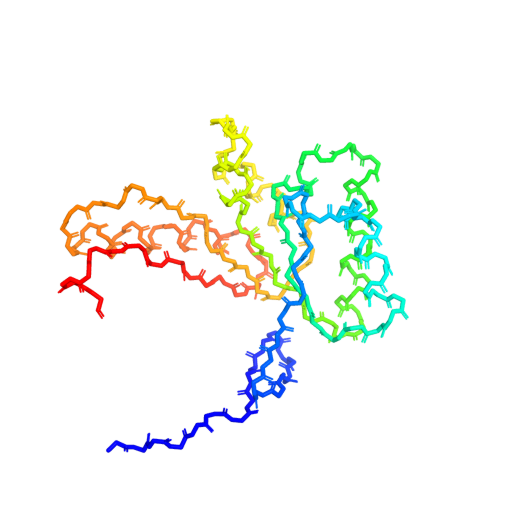1 148 ? 8.581 0.193 9.447 1.00 94.38 148 ALA A N 1
ATOM 1167 C CA . ALA A 1 148 ? 7.731 -0.800 8.801 1.00 94.38 148 ALA A CA 1
ATOM 1168 C C . ALA A 1 148 ? 8.550 -1.704 7.865 1.00 94.38 148 ALA A C 1
ATOM 1170 O O . ALA A 1 148 ? 9.586 -1.300 7.316 1.00 94.38 148 ALA A O 1
ATOM 1171 N N . THR A 1 149 ? 8.064 -2.927 7.668 1.00 94.88 149 THR A N 1
ATOM 1172 C CA . THR A 1 149 ? 8.686 -3.909 6.777 1.00 94.88 149 THR A CA 1
ATOM 1173 C C . THR A 1 149 ? 8.351 -3.592 5.323 1.00 94.88 149 THR A C 1
ATOM 1175 O O . THR A 1 149 ? 7.192 -3.335 4.994 1.00 94.88 149 THR A O 1
ATOM 1178 N N . ILE A 1 150 ? 9.351 -3.655 4.444 1.00 96.56 150 ILE A N 1
ATOM 1179 C CA . ILE A 1 150 ? 9.155 -3.629 2.994 1.00 96.56 150 ILE A CA 1
ATOM 1180 C C . ILE A 1 150 ? 9.296 -5.049 2.443 1.00 96.56 150 ILE A C 1
ATOM 1182 O O . ILE A 1 150 ? 10.338 -5.681 2.598 1.00 96.56 150 ILE A O 1
ATOM 1186 N N . ALA A 1 151 ? 8.245 -5.546 1.795 1.00 95.56 151 ALA A N 1
ATOM 1187 C CA . ALA A 1 151 ? 8.251 -6.813 1.078 1.00 95.56 151 ALA A CA 1
ATOM 1188 C C . ALA A 1 151 ? 8.497 -6.564 -0.421 1.00 95.56 151 ALA A C 1
ATOM 1190 O O . ALA A 1 151 ? 7.767 -5.780 -1.033 1.00 95.56 151 ALA A O 1
ATOM 1191 N N . PRO A 1 152 ? 9.493 -7.207 -1.047 1.00 95.06 152 PRO A N 1
ATOM 1192 C CA . PRO A 1 152 ? 9.671 -7.111 -2.489 1.00 95.06 152 PRO A CA 1
ATOM 1193 C C . PRO A 1 152 ? 8.547 -7.835 -3.238 1.00 95.06 152 PRO A C 1
ATOM 1195 O O . PRO A 1 152 ? 8.075 -8.886 -2.804 1.00 95.06 152 PRO A O 1
ATOM 1198 N N . ILE A 1 153 ? 8.190 -7.316 -4.412 1.00 90.88 153 ILE A N 1
ATOM 1199 C CA . ILE A 1 153 ? 7.512 -8.087 -5.458 1.00 90.88 153 ILE A CA 1
ATOM 1200 C C . ILE A 1 153 ? 8.577 -8.424 -6.498 1.00 90.88 153 ILE A C 1
ATOM 1202 O O . ILE A 1 153 ? 9.218 -7.530 -7.048 1.00 90.88 153 ILE A O 1
ATOM 1206 N N . VAL A 1 154 ? 8.795 -9.716 -6.735 1.00 90.25 154 VAL A N 1
ATOM 1207 C CA . VAL A 1 154 ? 9.800 -10.190 -7.689 1.00 90.25 154 VAL A CA 1
ATOM 1208 C C . VAL A 1 154 ? 9.104 -10.568 -8.985 1.00 90.25 154 VAL A C 1
ATOM 1210 O O . VAL A 1 154 ? 8.357 -11.544 -9.042 1.00 90.25 154 VAL A O 1
ATOM 1213 N N . HIS A 1 155 ? 9.380 -9.800 -10.031 1.00 86.44 155 HIS A N 1
ATOM 1214 C CA . HIS A 1 155 ? 9.017 -10.146 -11.396 1.00 86.44 155 HIS A CA 1
ATOM 1215 C C . HIS A 1 155 ? 10.220 -10.821 -12.049 1.00 86.44 155 HIS A C 1
ATOM 1217 O O . HIS A 1 155 ? 11.326 -10.283 -12.074 1.00 86.44 155 HIS A O 1
ATOM 1223 N N . ALA A 1 156 ? 10.024 -12.036 -12.548 1.00 85.75 156 ALA A N 1
ATOM 1224 C CA . ALA A 1 156 ? 11.051 -12.754 -13.285 1.00 85.75 156 ALA A CA 1
ATOM 1225 C C . ALA A 1 156 ? 10.408 -13.717 -14.295 1.00 85.75 156 ALA A C 1
ATOM 1227 O O . ALA A 1 156 ? 9.299 -14.207 -14.062 1.00 85.75 156 ALA A O 1
ATOM 1228 N N . PRO A 1 157 ? 11.083 -14.007 -15.422 1.00 82.69 157 PRO A N 1
ATOM 1229 C CA . PRO A 1 157 ? 10.699 -15.106 -16.300 1.00 82.69 157 PRO A CA 1
ATOM 1230 C C . PRO A 1 157 ? 10.570 -16.419 -15.518 1.00 82.69 157 PRO A C 1
ATOM 1232 O O . PRO A 1 157 ? 11.402 -16.695 -14.658 1.00 82.69 157 PRO A O 1
ATOM 1235 N N . ALA A 1 158 ? 9.590 -17.257 -15.867 1.00 80.00 158 ALA A N 1
ATOM 1236 C CA . ALA A 1 158 ? 9.330 -18.530 -15.183 1.00 80.00 158 ALA A CA 1
ATOM 1237 C C . ALA A 1 158 ? 10.570 -19.432 -14.975 1.00 80.00 158 ALA A C 1
ATOM 1239 O O . ALA A 1 158 ? 10.665 -20.029 -13.912 1.00 80.00 158 ALA A O 1
ATOM 1240 N N . PRO A 1 159 ? 11.556 -19.513 -15.896 1.00 82.88 159 PRO A N 1
ATOM 1241 C CA . PRO A 1 159 ? 12.776 -20.296 -15.659 1.00 82.88 159 PRO A CA 1
ATOM 1242 C C . PRO A 1 159 ? 13.680 -19.788 -14.521 1.00 82.88 159 PRO A C 1
ATOM 1244 O O . PRO A 1 159 ? 14.668 -20.443 -14.196 1.00 82.88 159 PRO A O 1
ATOM 1247 N N . LEU A 1 160 ? 13.414 -18.593 -13.984 1.00 73.62 160 LEU A N 1
ATOM 1248 C CA . LEU A 1 160 ? 14.215 -17.933 -12.951 1.00 73.62 160 LEU A CA 1
ATOM 1249 C C . LEU A 1 160 ? 13.502 -17.828 -11.589 1.00 73.62 160 LEU A C 1
ATOM 1251 O O . LEU A 1 160 ? 14.133 -17.332 -10.652 1.00 73.62 160 LEU A O 1
ATOM 1255 N N . LEU A 1 161 ? 12.238 -18.263 -11.490 1.00 64.06 161 LEU A N 1
ATOM 1256 C CA . LEU A 1 161 ? 11.444 -18.353 -10.253 1.00 64.06 161 LEU A CA 1
ATOM 1257 C C . LEU A 1 161 ? 11.463 -19.786 -9.712 1.00 64.06 161 LEU A C 1
ATOM 1259 O O . LEU A 1 161 ? 11.556 -19.924 -8.473 1.00 64.06 161 LEU A O 1
#

Sequence (161 aa):
MDTSRAINLFIGGISIPLPCFFPSISSVKTNLSPLEYLRLLLALKQPHFLISAYDIYKSDINSQKKFSALLKKASSVNTVVLLDSGNYEKYWKADPSWTPNHFASVLKSHTFQLAFSFDEKDSPSSKSRIISSVEAGVLRDQHWSKGATIAPIVHAPAPLL

Foldseek 3Di:
DPPDDDQWDAWQNDTDGPPDDAAEQDPPPDPDHSLVVLVVCVVVVPQEHEYELVSLLPDDPVSVVSQQVSQVVCVVSNRAYEYEQNVVVCVVVVPPVRDQVSSLVSLQRHDHGEYEFDDDLPADQDPVRQVVRQVVRLVSSVVSNVNHHYDYDRDYDPVND

pLDDT: mean 92.74, std 8.02, range [50.56, 98.56]